Protein AF-A0A6C0F865-F1 (afdb_monomer)

Mean predicted aligned error: 4.24 Å

Solvent-accessible surface area (backbone atoms only — not comparable to full-atom values): 6349 Å² total; per-residue (Å²): 134,81,54,73,71,57,50,37,51,51,53,39,51,53,52,51,56,54,44,64,64,49,38,54,56,58,36,67,75,48,76,50,52,69,64,39,57,75,68,66,56,52,70,70,58,54,51,52,49,48,54,52,48,53,53,52,52,55,54,51,51,52,52,53,49,51,54,50,48,64,62,45,49,78,80,42,87,82,50,75,68,41,53,55,51,38,52,52,51,51,51,54,51,50,63,75,47,30,57,39,56,50,53,46,51,29,49,77,71,68,73,102

Secondary structure (DSSP, 8-state):
---HHHHHHHHHHHHHHHHHHHHHHHHTTS--HHHHHHTT--HHHHHHHHHHHHHHHHHHHHHHHHHHHHHHHTTS---HHHHHHHHHHHHHHHHHH-HHHHHHHHHHHT--

Foldseek 3Di:
DDDPVVLLVVLLVVLLVVCVVVLLVLLVVADAPVVCVVVVPDLVVLVVSLVVSVVVLVVVVVVSCVVSCVVCCVPGPDDPVSVVSSVVSSVVSNVVRNVRSVVSVCVSVVND

Organism: NCBI:txid1070528

Sequence (112 aa):
MLSPPFNIAIYCTVYFLALMYISPIIDNMFTDLDTDVEKEITTQRITIDIVCHLLVIMWFLYFVHLILKETMQKYIPFGPYTNNSINIVCGLTLVGLQRNLIDKLKYITGEY

Structure (mmCIF, N/CA/C/O backbone):
data_AF-A0A6C0F865-F1
#
_entry.id   AF-A0A6C0F865-F1
#
loop_
_atom_site.group_PDB
_atom_site.id
_atom_site.type_symbol
_atom_site.label_atom_id
_atom_site.label_alt_id
_atom_site.label_comp_id
_atom_site.label_asym_id
_atom_site.label_entity_id
_atom_site.label_seq_id
_atom_site.pdbx_PDB_ins_code
_atom_site.Cartn_x
_atom_site.Cartn_y
_atom_site.Cartn_z
_atom_site.occupancy
_atom_site.B_iso_or_equiv
_atom_site.auth_seq_id
_atom_site.auth_comp_id
_atom_site.auth_asym_id
_atom_site.auth_atom_id
_atom_site.pdbx_PDB_model_num
ATOM 1 N N . MET A 1 1 ? -16.988 -3.523 26.726 1.00 63.56 1 MET A N 1
ATOM 2 C CA . MET A 1 1 ? -16.168 -2.642 25.867 1.00 63.56 1 MET A CA 1
ATOM 3 C C . MET A 1 1 ? -14.770 -3.243 25.824 1.00 63.56 1 MET A C 1
ATOM 5 O O . MET A 1 1 ? -14.227 -3.506 26.889 1.00 63.56 1 MET A O 1
ATOM 9 N N . LEU A 1 2 ? -14.251 -3.581 24.643 1.00 75.75 2 LEU A N 1
ATOM 10 C CA . LEU A 1 2 ? -12.922 -4.192 24.497 1.00 75.75 2 LEU A CA 1
ATOM 11 C C . LEU A 1 2 ? -11.817 -3.166 24.791 1.00 75.75 2 LEU A C 1
ATOM 13 O O . LEU A 1 2 ? -12.032 -1.960 24.638 1.00 75.75 2 LEU A O 1
ATOM 17 N N . SER A 1 3 ? -10.646 -3.636 25.227 1.00 85.50 3 SER A N 1
ATOM 18 C CA . SER A 1 3 ? -9.523 -2.754 25.549 1.00 85.50 3 SER A CA 1
ATOM 19 C C . SER A 1 3 ? -8.988 -2.054 24.284 1.00 85.50 3 SER A C 1
ATOM 21 O O . SER A 1 3 ? -9.008 -2.643 23.200 1.00 85.50 3 SER A O 1
ATOM 23 N N . PRO A 1 4 ? -8.477 -0.810 24.385 1.00 84.25 4 PRO A N 1
ATOM 24 C CA . PRO A 1 4 ? -7.900 -0.087 23.248 1.00 84.25 4 PRO A CA 1
ATOM 25 C C . PRO A 1 4 ? -6.889 -0.883 22.399 1.00 84.25 4 PRO A C 1
ATOM 27 O O . PRO A 1 4 ? -7.024 -0.852 21.175 1.00 84.25 4 PRO A O 1
ATOM 30 N N . PRO A 1 5 ? -5.923 -1.637 22.973 1.00 88.88 5 PRO A N 1
ATOM 31 C CA . PRO A 1 5 ? -4.996 -2.429 22.162 1.00 88.88 5 PRO A CA 1
ATOM 32 C C . PRO A 1 5 ? -5.694 -3.561 21.399 1.00 88.88 5 PRO A C 1
ATOM 34 O O . PRO A 1 5 ? -5.330 -3.850 20.263 1.00 88.88 5 PRO A O 1
ATOM 37 N N . PHE A 1 6 ? -6.732 -4.165 21.981 1.00 91.38 6 PHE A N 1
ATOM 38 C CA . PHE A 1 6 ? -7.485 -5.224 21.316 1.0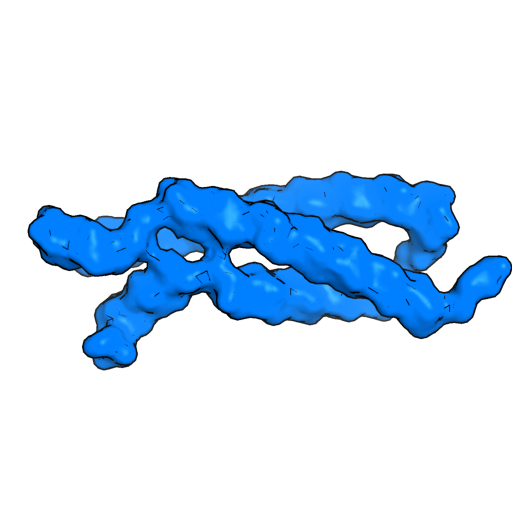0 91.38 6 PHE A CA 1
ATOM 39 C C . PHE A 1 6 ? -8.299 -4.683 20.133 1.00 91.38 6 PHE A C 1
ATOM 41 O O . PHE A 1 6 ? -8.340 -5.302 19.074 1.00 91.38 6 PHE A O 1
ATOM 48 N N . ASN A 1 7 ? -8.868 -3.482 20.268 1.00 90.31 7 ASN A N 1
ATOM 49 C CA . ASN A 1 7 ? -9.546 -2.803 19.161 1.00 90.31 7 ASN A CA 1
ATOM 50 C C . ASN A 1 7 ? -8.588 -2.564 17.987 1.00 90.31 7 ASN A C 1
ATOM 52 O O . ASN A 1 7 ? -8.925 -2.881 16.849 1.00 90.31 7 ASN A O 1
ATOM 56 N N . ILE A 1 8 ? -7.380 -2.058 18.264 1.00 93.56 8 ILE A N 1
ATOM 57 C CA . ILE A 1 8 ? -6.344 -1.840 17.242 1.00 93.56 8 ILE A CA 1
ATOM 58 C C . ILE A 1 8 ? -5.987 -3.157 16.545 1.00 93.56 8 ILE A C 1
ATOM 60 O O . ILE A 1 8 ? -5.937 -3.194 15.318 1.00 93.56 8 ILE A O 1
ATOM 64 N N . ALA A 1 9 ? -5.801 -4.241 17.304 1.00 94.44 9 ALA A N 1
ATOM 65 C CA . ALA A 1 9 ? -5.494 -5.554 16.741 1.00 94.44 9 ALA A CA 1
ATOM 66 C C . ALA A 1 9 ? -6.584 -6.045 15.773 1.00 94.44 9 ALA A C 1
ATOM 68 O O . ALA A 1 9 ? -6.260 -6.527 14.686 1.00 94.44 9 ALA A O 1
ATOM 69 N N . ILE A 1 10 ? -7.866 -5.870 16.119 1.00 94.50 10 ILE A N 1
ATOM 70 C CA . ILE A 1 10 ? -8.980 -6.224 15.226 1.00 94.50 10 ILE A CA 1
ATOM 71 C C . ILE A 1 10 ? -8.931 -5.388 13.943 1.00 94.50 10 ILE A C 1
ATOM 73 O O . ILE A 1 10 ? -9.003 -5.954 12.854 1.00 94.50 10 ILE A O 1
ATOM 77 N N . TYR A 1 11 ? -8.766 -4.066 14.054 1.00 94.69 11 TYR A N 1
ATOM 78 C CA . TYR A 1 11 ? -8.636 -3.179 12.893 1.00 94.69 11 TYR A CA 1
ATOM 79 C C . TYR A 1 11 ? -7.497 -3.617 11.970 1.00 94.69 11 TYR A C 1
ATOM 81 O O . TYR A 1 11 ? -7.729 -3.859 10.788 1.00 94.69 11 TYR A O 1
ATOM 89 N N . CYS A 1 12 ? -6.292 -3.797 12.506 1.00 95.25 12 CYS A N 1
ATOM 90 C CA . CYS A 1 12 ? -5.140 -4.242 11.726 1.00 95.25 12 CYS A CA 1
ATOM 91 C C . CYS A 1 12 ? -5.385 -5.593 11.044 1.00 95.25 12 CYS A C 1
ATOM 93 O O . CYS A 1 12 ? -5.059 -5.749 9.871 1.00 95.25 12 CYS A O 1
ATOM 95 N N . THR A 1 13 ? -5.997 -6.547 11.751 1.00 95.81 13 THR A N 1
ATOM 96 C CA . THR A 1 13 ? -6.283 -7.884 11.208 1.00 95.81 13 THR A CA 1
ATOM 97 C C . THR A 1 13 ? -7.269 -7.812 10.046 1.00 95.81 13 THR A C 1
ATOM 99 O O . THR A 1 13 ? -7.029 -8.407 8.999 1.00 95.81 13 THR A O 1
ATOM 102 N N . VAL A 1 14 ? -8.359 -7.055 10.193 1.00 95.94 14 VAL A N 1
ATOM 103 C CA . VAL A 1 14 ? -9.367 -6.908 9.132 1.00 95.94 14 VAL A CA 1
ATOM 104 C C . VAL A 1 14 ? -8.777 -6.214 7.903 1.00 95.94 14 VAL A C 1
ATOM 106 O O . VAL A 1 14 ? -8.992 -6.678 6.786 1.00 95.94 14 VAL A O 1
ATOM 109 N N . TYR A 1 15 ? -7.996 -5.148 8.099 1.00 95.44 15 TYR A N 1
ATOM 110 C CA . TYR A 1 15 ? -7.319 -4.449 7.002 1.00 95.44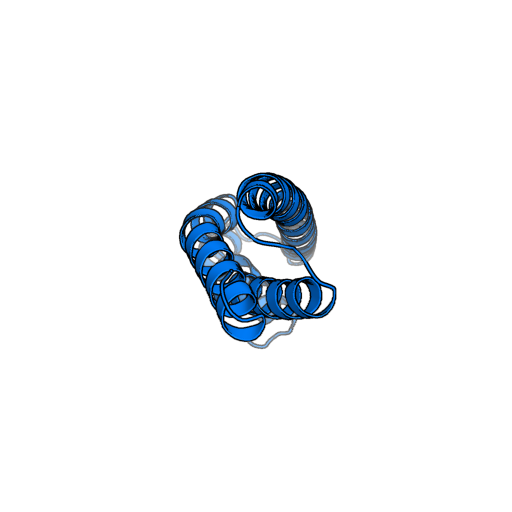 15 TYR A CA 1
ATOM 111 C C . TYR A 1 15 ? -6.324 -5.349 6.272 1.00 95.44 15 TYR A C 1
ATOM 113 O O . TYR A 1 15 ? -6.337 -5.401 5.044 1.00 95.44 15 TYR A O 1
ATOM 121 N N . PHE A 1 16 ? -5.499 -6.085 7.018 1.00 95.75 16 PHE A N 1
ATOM 122 C CA . PHE A 1 16 ? -4.549 -7.034 6.449 1.00 95.75 16 PHE A CA 1
ATOM 123 C C . 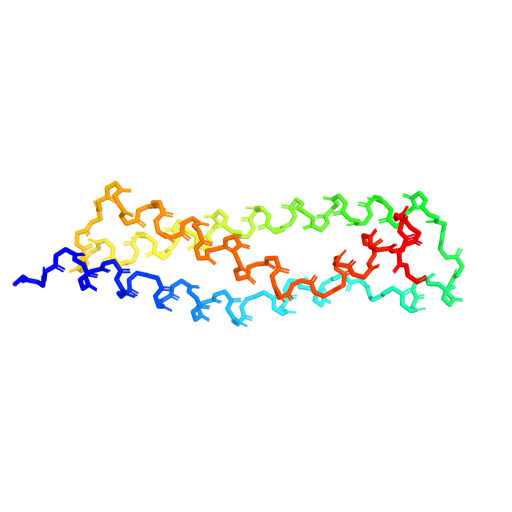PHE A 1 16 ? -5.252 -8.098 5.602 1.00 95.75 16 PHE A C 1
ATOM 125 O O . PHE A 1 16 ? -4.875 -8.315 4.454 1.00 95.75 16 PHE A O 1
ATOM 132 N N . LEU A 1 17 ? -6.315 -8.713 6.132 1.00 95.69 17 LEU A N 1
ATOM 133 C CA . LEU A 1 17 ? -7.084 -9.725 5.406 1.00 95.69 17 LEU A CA 1
ATOM 134 C C . LEU A 1 17 ? -7.731 -9.150 4.143 1.00 95.69 17 LEU A C 1
ATOM 136 O O . LEU A 1 17 ? -7.632 -9.760 3.085 1.00 95.69 17 LEU A O 1
ATOM 140 N N . ALA A 1 18 ? -8.353 -7.973 4.220 1.00 94.25 18 ALA A N 1
ATOM 141 C CA . ALA A 1 18 ? -8.959 -7.340 3.050 1.00 94.25 18 ALA A CA 1
ATOM 142 C C . ALA A 1 18 ? -7.921 -7.047 1.955 1.00 94.25 18 ALA A C 1
ATOM 144 O O . ALA A 1 18 ? -8.138 -7.372 0.787 1.00 94.25 18 ALA A O 1
ATOM 145 N N . LEU A 1 19 ? -6.769 -6.484 2.332 1.00 93.94 19 LEU A N 1
ATOM 146 C CA . LEU A 1 19 ? -5.689 -6.186 1.394 1.00 93.94 19 LEU A CA 1
ATOM 147 C C . LEU A 1 19 ? -5.046 -7.450 0.821 1.00 93.94 19 LEU A C 1
ATOM 149 O O . LEU A 1 19 ? -4.677 -7.443 -0.346 1.00 93.94 19 LEU A O 1
ATOM 153 N N . MET A 1 20 ? -4.974 -8.546 1.577 1.00 93.69 20 MET A N 1
ATOM 154 C CA . MET A 1 20 ? -4.466 -9.826 1.075 1.00 93.69 20 MET A CA 1
ATOM 155 C C . MET A 1 20 ? -5.268 -10.352 -0.122 1.00 93.69 20 MET A C 1
ATOM 157 O O . MET A 1 20 ? -4.685 -10.938 -1.028 1.00 93.69 20 MET A O 1
ATOM 161 N N . TYR A 1 21 ? -6.583 -10.120 -0.156 1.00 91.44 21 TYR A N 1
ATOM 162 C CA . TYR A 1 21 ? -7.424 -10.517 -1.291 1.00 91.44 21 TYR A CA 1
ATOM 163 C C . TYR A 1 21 ? -7.439 -9.481 -2.414 1.00 91.44 21 TYR A C 1
ATOM 165 O O . TYR A 1 21 ? -7.452 -9.845 -3.586 1.00 91.44 21 TYR A O 1
ATOM 173 N N . ILE A 1 22 ? -7.447 -8.191 -2.073 1.00 90.88 22 ILE A N 1
ATOM 174 C CA . ILE A 1 22 ? -7.569 -7.111 -3.061 1.00 90.88 22 ILE A CA 1
ATOM 175 C C . ILE A 1 22 ? -6.236 -6.850 -3.774 1.00 90.88 22 ILE A C 1
ATOM 177 O O . ILE A 1 22 ? -6.222 -6.584 -4.972 1.00 90.88 22 ILE A O 1
ATOM 181 N N . SER A 1 23 ? -5.110 -6.943 -3.067 1.00 91.75 23 SER A N 1
ATOM 182 C CA . SER A 1 23 ? -3.796 -6.592 -3.612 1.00 91.75 23 SER A CA 1
ATOM 183 C C . SER A 1 23 ? -3.392 -7.443 -4.821 1.00 91.75 23 SER A C 1
ATOM 185 O O . SER A 1 23 ? -2.990 -6.840 -5.812 1.00 91.75 23 SER A O 1
ATOM 187 N N . PRO A 1 24 ? -3.550 -8.786 -4.825 1.00 91.31 24 PRO A N 1
ATOM 188 C CA . PRO A 1 24 ? -3.258 -9.594 -6.011 1.00 91.31 24 PRO A CA 1
ATOM 189 C C . PRO A 1 24 ? -4.157 -9.259 -7.203 1.00 91.31 24 PRO A C 1
ATOM 191 O O . PRO A 1 24 ? -3.743 -9.412 -8.346 1.00 91.31 24 PRO A O 1
ATOM 194 N N . ILE A 1 25 ? -5.394 -8.811 -6.960 1.00 91.38 25 ILE A N 1
ATOM 195 C CA . ILE A 1 25 ? -6.296 -8.386 -8.037 1.00 91.38 25 ILE A CA 1
ATOM 196 C C . ILE A 1 25 ? -5.731 -7.132 -8.700 1.00 91.38 25 ILE A C 1
ATOM 198 O O . ILE A 1 25 ? -5.664 -7.087 -9.921 1.00 91.38 25 ILE A O 1
ATOM 202 N N . ILE A 1 26 ? -5.291 -6.152 -7.904 1.00 91.06 26 ILE A N 1
ATOM 203 C CA . ILE A 1 26 ? -4.670 -4.922 -8.413 1.00 91.06 26 ILE A CA 1
ATOM 204 C C . ILE A 1 26 ? -3.367 -5.242 -9.152 1.00 91.06 26 ILE A C 1
ATOM 206 O O . ILE A 1 26 ? -3.195 -4.779 -10.272 1.00 91.06 26 ILE A O 1
ATOM 210 N N . ASP A 1 27 ? -2.492 -6.065 -8.567 1.00 92.62 27 ASP A N 1
ATOM 211 C CA . ASP A 1 27 ? -1.178 -6.385 -9.146 1.00 92.62 27 ASP A CA 1
ATOM 212 C C . ASP A 1 27 ? -1.318 -7.046 -10.530 1.00 92.62 27 ASP A C 1
ATOM 214 O O . ASP A 1 27 ? -0.625 -6.674 -11.475 1.00 92.62 27 ASP A O 1
ATOM 218 N N . ASN A 1 28 ? -2.294 -7.950 -10.686 1.00 91.81 28 ASN A N 1
ATOM 219 C CA . ASN A 1 28 ? -2.595 -8.627 -11.954 1.00 91.81 28 ASN A CA 1
ATOM 220 C C . ASN A 1 28 ? -3.344 -7.755 -12.984 1.00 91.81 28 ASN A C 1
ATOM 222 O O . ASN A 1 28 ? -3.551 -8.200 -14.113 1.00 91.81 28 ASN A O 1
ATOM 226 N N . MET A 1 29 ? -3.783 -6.538 -12.634 1.00 91.62 29 MET A N 1
ATOM 227 C CA . MET A 1 29 ? -4.290 -5.581 -13.633 1.00 91.62 29 MET A CA 1
ATOM 228 C C . MET A 1 29 ? -3.159 -4.988 -14.481 1.00 91.62 29 MET A C 1
ATOM 230 O O . MET A 1 29 ? -3.426 -4.442 -15.553 1.00 91.62 29 MET A O 1
ATOM 234 N N . PHE A 1 30 ? -1.920 -5.090 -14.002 1.00 92.50 30 PHE A N 1
ATOM 235 C CA . PHE A 1 30 ? -0.718 -4.639 -14.686 1.00 92.50 30 PHE A CA 1
ATOM 236 C C . PHE A 1 30 ? 0.034 -5.839 -15.255 1.00 92.50 30 PHE A C 1
ATOM 238 O O . PHE A 1 30 ? -0.042 -6.947 -14.725 1.00 92.50 30 PHE A O 1
ATOM 245 N N . THR A 1 31 ? 0.742 -5.627 -16.362 1.00 90.25 31 THR A N 1
ATOM 246 C CA . THR A 1 31 ? 1.559 -6.678 -16.976 1.00 90.25 31 THR A CA 1
ATOM 247 C C . THR A 1 31 ? 2.741 -7.030 -16.081 1.00 90.25 31 THR A C 1
ATOM 249 O O . THR A 1 31 ? 3.258 -6.174 -15.362 1.00 90.25 31 THR A O 1
ATOM 252 N N . ASP A 1 32 ? 3.190 -8.278 -16.128 1.00 92.81 32 ASP A N 1
ATOM 253 C CA . ASP A 1 32 ? 4.473 -8.675 -15.560 1.00 92.81 32 ASP A CA 1
ATOM 254 C C . ASP A 1 32 ? 5.638 -8.133 -16.405 1.00 92.81 32 ASP A C 1
ATOM 256 O O . ASP A 1 32 ? 5.496 -7.813 -17.589 1.00 92.81 32 ASP A O 1
ATOM 260 N N . LEU A 1 33 ? 6.803 -8.004 -15.772 1.00 91.50 33 LEU A N 1
ATOM 261 C CA . LEU A 1 33 ? 7.995 -7.467 -16.422 1.00 91.50 33 LEU A CA 1
ATOM 262 C C . LEU A 1 33 ? 8.507 -8.378 -17.546 1.00 91.50 33 LEU A C 1
ATOM 264 O O . LEU A 1 33 ? 8.938 -7.865 -18.575 1.00 91.50 33 LEU A O 1
ATOM 268 N N . ASP A 1 34 ? 8.449 -9.700 -17.373 1.00 89.75 34 ASP A N 1
ATOM 269 C CA . ASP A 1 34 ? 8.962 -10.651 -18.365 1.00 89.75 34 ASP A CA 1
ATOM 270 C C . ASP A 1 34 ? 8.219 -10.495 -19.703 1.00 89.75 34 ASP A C 1
ATOM 272 O O . ASP A 1 34 ? 8.846 -10.398 -20.761 1.00 89.75 34 ASP A O 1
ATOM 276 N N . THR A 1 35 ? 6.893 -10.339 -19.652 1.00 89.31 35 THR A N 1
ATOM 277 C CA . THR A 1 35 ? 6.051 -10.037 -20.820 1.00 89.31 35 THR A CA 1
ATOM 278 C C . THR A 1 35 ? 6.394 -8.691 -21.467 1.00 89.31 35 THR A C 1
ATOM 280 O O . THR A 1 35 ? 6.346 -8.561 -22.694 1.00 89.31 35 THR A O 1
ATOM 283 N N . ASP A 1 36 ? 6.707 -7.666 -20.671 1.00 90.00 36 ASP A N 1
ATOM 284 C CA . ASP A 1 36 ? 7.073 -6.342 -21.188 1.00 90.00 36 ASP A CA 1
ATOM 285 C C . ASP A 1 36 ? 8.444 -6.375 -21.887 1.00 90.00 36 ASP A C 1
ATOM 287 O O . ASP A 1 36 ? 8.617 -5.753 -22.939 1.00 90.00 36 ASP A O 1
ATOM 291 N N . VAL A 1 37 ? 9.399 -7.136 -21.342 1.00 89.19 37 VAL A N 1
ATOM 292 C CA . VAL A 1 37 ? 10.733 -7.338 -21.928 1.00 89.19 37 VAL A CA 1
ATOM 293 C C . VAL A 1 37 ? 10.650 -8.159 -23.216 1.00 89.19 37 VAL A C 1
ATOM 295 O O . VAL A 1 37 ? 11.261 -7.774 -24.211 1.00 89.19 37 VAL A O 1
ATOM 298 N N . GLU A 1 38 ? 9.856 -9.235 -23.243 1.00 91.31 38 GLU A N 1
ATOM 299 C CA . GLU A 1 38 ? 9.637 -10.054 -24.449 1.00 91.31 38 GLU A CA 1
ATOM 300 C C . GLU A 1 38 ? 9.052 -9.230 -25.608 1.00 91.31 38 GLU A C 1
ATOM 302 O O . GLU A 1 38 ? 9.392 -9.437 -26.771 1.00 91.31 38 GLU A O 1
ATOM 307 N N . LYS A 1 39 ? 8.198 -8.253 -25.292 1.00 89.88 39 LYS A N 1
ATOM 308 C CA . LYS A 1 39 ? 7.577 -7.344 -26.268 1.00 89.88 39 LYS A CA 1
ATOM 309 C C . LYS A 1 39 ? 8.440 -6.131 -26.623 1.00 89.88 39 LYS A C 1
ATOM 311 O O . LYS A 1 39 ? 7.942 -5.229 -27.299 1.00 89.88 39 LYS A O 1
ATOM 316 N N . GLU A 1 40 ? 9.686 -6.085 -26.154 1.00 88.00 40 GLU A N 1
ATOM 317 C CA . GLU A 1 40 ? 10.620 -4.972 -26.353 1.00 88.00 40 GLU A CA 1
ATOM 318 C C . GLU A 1 40 ? 10.022 -3.611 -25.940 1.00 88.00 40 GLU A C 1
ATOM 320 O O . GLU A 1 40 ? 10.244 -2.575 -26.578 1.00 88.00 40 GLU A O 1
ATOM 325 N N . ILE A 1 41 ? 9.227 -3.594 -24.863 1.00 88.56 41 ILE A N 1
ATOM 326 C CA . ILE A 1 41 ? 8.643 -2.354 -24.355 1.00 88.56 41 ILE A CA 1
ATOM 327 C C . ILE A 1 41 ? 9.757 -1.443 -23.837 1.00 88.56 41 ILE A C 1
ATOM 329 O O . ILE A 1 41 ? 10.635 -1.837 -23.073 1.00 88.56 41 ILE A O 1
ATOM 333 N N . THR A 1 42 ? 9.708 -0.175 -24.243 1.00 91.06 42 THR A N 1
ATOM 334 C CA . THR A 1 42 ? 10.723 0.806 -23.863 1.00 91.06 42 THR A CA 1
ATOM 335 C C . THR A 1 42 ? 10.694 1.111 -22.365 1.00 91.06 42 THR A C 1
ATOM 337 O O . THR A 1 42 ? 9.633 1.189 -21.741 1.00 91.06 42 THR A O 1
ATOM 340 N N . THR A 1 43 ? 11.861 1.410 -21.788 1.00 90.06 43 THR A N 1
ATOM 341 C CA . THR A 1 43 ? 12.002 1.777 -20.367 1.00 90.06 43 THR A CA 1
ATOM 342 C C . THR A 1 43 ? 11.083 2.934 -19.963 1.00 90.06 43 THR A C 1
ATOM 344 O O . THR A 1 43 ? 10.488 2.904 -18.891 1.00 90.06 43 THR A O 1
ATOM 347 N N . GLN A 1 44 ? 10.888 3.925 -20.843 1.00 91.56 44 GLN A N 1
ATOM 348 C CA . GLN A 1 44 ? 9.968 5.044 -20.601 1.00 91.56 44 GLN A CA 1
ATOM 349 C C . GLN A 1 44 ? 8.520 4.581 -20.413 1.00 91.56 44 GLN A C 1
ATOM 351 O O . GLN A 1 44 ? 7.803 5.106 -19.561 1.00 91.56 44 GLN A O 1
ATOM 356 N N . ARG A 1 45 ? 8.077 3.588 -21.193 1.00 91.75 45 ARG A N 1
ATOM 357 C CA . ARG A 1 45 ? 6.727 3.036 -21.077 1.00 91.75 45 ARG A CA 1
ATOM 358 C C . ARG A 1 45 ? 6.566 2.238 -19.783 1.00 91.75 45 ARG A C 1
ATOM 360 O O . ARG A 1 45 ? 5.535 2.394 -19.139 1.00 91.75 45 ARG A O 1
ATOM 367 N N . ILE A 1 46 ? 7.590 1.486 -19.369 1.00 92.38 46 ILE A N 1
ATOM 368 C CA . ILE A 1 46 ? 7.627 0.801 -18.064 1.00 92.38 46 ILE A CA 1
ATOM 369 C C . ILE A 1 46 ? 7.533 1.821 -16.920 1.00 92.38 46 ILE A C 1
ATOM 371 O O . ILE A 1 46 ? 6.765 1.629 -15.983 1.00 92.38 46 ILE A O 1
ATOM 375 N N 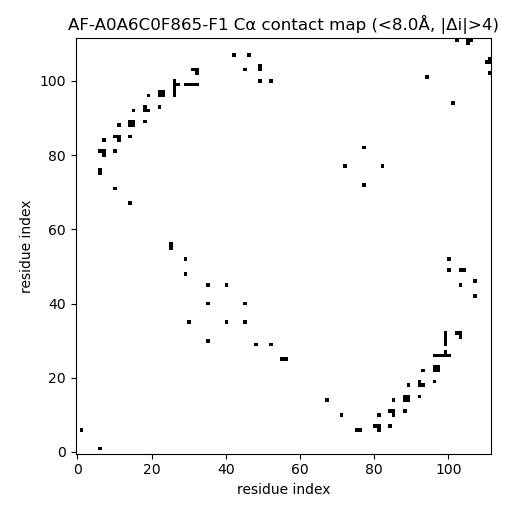. THR A 1 47 ? 8.240 2.953 -17.007 1.00 93.56 47 THR A N 1
ATOM 376 C CA . THR A 1 47 ? 8.135 4.027 -16.003 1.00 93.56 47 THR A CA 1
ATOM 377 C C . THR A 1 47 ? 6.723 4.608 -15.916 1.00 93.56 47 THR A C 1
ATOM 379 O O . THR A 1 47 ? 6.218 4.825 -14.816 1.00 93.56 47 THR A O 1
ATOM 382 N N . ILE A 1 48 ? 6.066 4.846 -17.056 1.00 94.19 48 ILE A N 1
ATOM 383 C CA . ILE A 1 48 ? 4.667 5.304 -17.076 1.00 94.19 48 ILE A CA 1
ATOM 384 C C . ILE A 1 48 ? 3.762 4.267 -16.410 1.00 94.19 48 ILE A C 1
ATOM 386 O O . ILE A 1 48 ? 2.904 4.640 -15.613 1.00 94.19 48 ILE A O 1
ATOM 390 N N . ASP A 1 49 ? 3.978 2.985 -16.694 1.00 93.50 49 ASP A N 1
ATOM 391 C CA . ASP A 1 49 ? 3.192 1.906 -16.106 1.00 93.50 49 ASP A CA 1
ATOM 392 C C . ASP A 1 49 ? 3.355 1.835 -14.579 1.00 93.50 49 ASP A C 1
ATOM 394 O O . ASP A 1 49 ? 2.358 1.777 -13.865 1.00 93.50 49 ASP A O 1
ATOM 398 N N . ILE A 1 50 ? 4.580 1.991 -14.059 1.00 94.31 50 ILE A N 1
ATOM 399 C CA . ILE A 1 50 ? 4.860 2.117 -12.614 1.00 94.31 50 ILE A CA 1
ATOM 400 C C . ILE A 1 50 ? 4.065 3.275 -11.994 1.00 94.31 50 ILE A C 1
ATOM 402 O O . ILE A 1 50 ? 3.436 3.111 -10.947 1.00 94.31 50 ILE A O 1
ATOM 406 N N . VAL A 1 51 ? 4.069 4.454 -12.626 1.00 95.19 51 VAL A N 1
ATOM 407 C CA . VAL A 1 51 ? 3.332 5.626 -12.121 1.00 95.19 51 VAL A CA 1
ATOM 408 C C . VAL A 1 51 ? 1.823 5.370 -12.140 1.00 95.19 51 VAL A C 1
ATOM 410 O O . VAL A 1 51 ? 1.142 5.652 -11.153 1.00 95.19 51 VAL A O 1
ATOM 413 N N . CYS A 1 52 ? 1.293 4.804 -13.226 1.00 94.62 52 CYS A N 1
ATOM 414 C CA . CYS A 1 52 ? -0.114 4.416 -13.318 1.00 94.62 52 CYS A CA 1
ATOM 415 C C . CYS A 1 52 ? -0.490 3.389 -12.243 1.00 94.62 52 CYS A C 1
ATOM 417 O O . CYS A 1 52 ? -1.527 3.540 -11.595 1.00 94.62 52 CYS A O 1
ATOM 419 N N . HIS A 1 53 ? 0.367 2.400 -11.999 1.00 94.44 53 HIS A N 1
ATOM 420 C CA . HIS A 1 53 ? 0.170 1.386 -10.971 1.00 94.44 53 HIS A CA 1
ATOM 421 C C . HIS A 1 53 ? 0.106 2.004 -9.570 1.00 94.44 53 HIS A C 1
ATOM 423 O O . HIS A 1 53 ? -0.852 1.766 -8.831 1.00 94.44 53 HIS A O 1
ATOM 429 N N . LEU A 1 54 ? 1.036 2.901 -9.231 1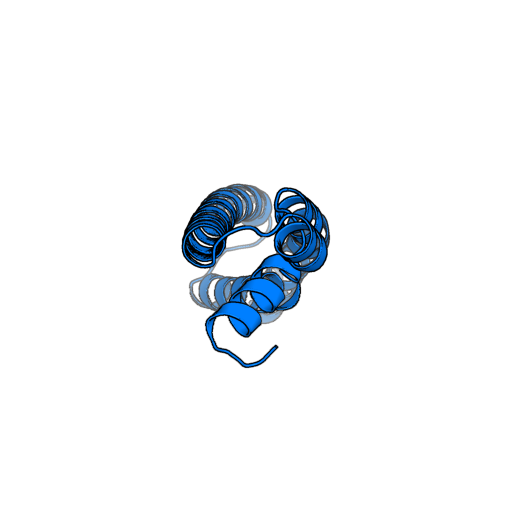.00 93.31 54 LEU A N 1
ATOM 430 C CA . LEU A 1 54 ? 1.005 3.633 -7.961 1.00 93.31 54 LEU A CA 1
ATOM 431 C C . LEU A 1 54 ? -0.286 4.446 -7.779 1.00 93.31 54 LEU A C 1
ATOM 433 O O . LEU A 1 54 ? -0.875 4.425 -6.696 1.00 93.31 54 LEU A O 1
ATOM 437 N N . LEU A 1 55 ? -0.764 5.124 -8.828 1.00 94.50 55 LEU A N 1
ATOM 438 C CA . LEU A 1 55 ? -2.018 5.885 -8.774 1.00 94.50 55 LEU A CA 1
ATOM 439 C C . LEU A 1 55 ? -3.230 4.981 -8.520 1.00 94.50 55 LEU A C 1
ATOM 441 O O . LEU A 1 55 ? -4.087 5.319 -7.700 1.00 94.50 55 LEU A O 1
ATOM 445 N N . VAL A 1 56 ? -3.289 3.821 -9.180 1.00 93.56 56 VAL A N 1
ATOM 446 C CA . VAL A 1 56 ? -4.358 2.836 -8.971 1.00 93.56 56 VAL A CA 1
ATOM 447 C C . VAL A 1 56 ? -4.321 2.299 -7.540 1.00 93.56 56 VAL A C 1
ATOM 449 O O . VAL A 1 56 ? -5.360 2.294 -6.879 1.00 93.56 56 VAL A O 1
ATOM 452 N N . ILE A 1 57 ? -3.143 1.943 -7.015 1.00 92.62 57 ILE A N 1
ATOM 453 C CA . ILE A 1 57 ? -2.985 1.500 -5.619 1.00 92.62 57 ILE A CA 1
ATOM 454 C C . ILE A 1 57 ? -3.485 2.573 -4.646 1.00 92.62 57 ILE A C 1
ATOM 456 O O . ILE A 1 57 ? -4.249 2.260 -3.731 1.00 92.62 57 ILE A O 1
ATOM 460 N N . MET A 1 58 ? -3.098 3.838 -4.841 1.00 92.38 58 MET A N 1
ATOM 461 C CA . MET A 1 58 ? -3.548 4.942 -3.986 1.00 92.38 58 MET A CA 1
ATOM 462 C C . MET A 1 58 ? -5.072 5.091 -4.000 1.00 92.38 58 MET A C 1
ATOM 464 O O . MET A 1 58 ? -5.689 5.259 -2.945 1.00 92.38 58 MET A O 1
ATOM 468 N N . TRP A 1 59 ? -5.683 5.007 -5.182 1.00 93.44 59 TRP A N 1
ATOM 469 C CA . TRP A 1 59 ? -7.127 5.145 -5.341 1.00 93.44 59 TRP A CA 1
ATOM 470 C C . TRP A 1 59 ? -7.885 3.981 -4.690 1.00 93.44 59 TRP A C 1
ATOM 472 O O . TRP A 1 59 ? -8.827 4.201 -3.928 1.00 93.44 59 TRP A O 1
ATOM 482 N N . PHE A 1 60 ? -7.424 2.745 -4.897 1.00 91.69 60 PHE A N 1
ATOM 483 C CA . PHE A 1 60 ? -7.995 1.568 -4.241 1.00 91.69 60 PHE A CA 1
ATOM 484 C C . PHE A 1 60 ? -7.851 1.622 -2.723 1.00 91.69 60 PHE A C 1
ATOM 486 O O . PHE A 1 60 ? -8.821 1.365 -2.008 1.00 91.69 60 PHE A O 1
ATOM 493 N N . LEU A 1 61 ? -6.671 1.988 -2.216 1.00 92.00 61 LEU A N 1
ATOM 494 C CA . LEU A 1 61 ? -6.438 2.081 -0.778 1.00 92.00 61 LEU A CA 1
ATOM 495 C C . LEU A 1 61 ? -7.368 3.109 -0.127 1.00 92.00 61 LEU A C 1
ATOM 497 O O . LEU A 1 61 ? -7.892 2.848 0.956 1.00 92.00 61 LEU A O 1
ATOM 501 N N . TYR A 1 62 ? -7.616 4.242 -0.792 1.00 92.94 62 TYR A N 1
ATOM 502 C CA . TYR A 1 62 ? -8.576 5.240 -0.322 1.00 92.94 62 TYR A CA 1
ATOM 503 C C . TYR A 1 62 ? -9.976 4.637 -0.131 1.00 92.94 62 TYR A C 1
ATOM 505 O O . TYR A 1 62 ? -10.562 4.784 0.944 1.00 92.94 62 TYR A O 1
ATOM 513 N N . PHE A 1 63 ? -10.491 3.901 -1.122 1.00 93.12 63 PHE A N 1
ATOM 514 C CA . PHE A 1 63 ? -11.807 3.263 -1.009 1.00 93.12 63 PHE A CA 1
ATOM 515 C C . PHE A 1 63 ? -11.846 2.155 0.037 1.00 93.12 63 PHE A C 1
ATOM 517 O O . PHE A 1 63 ? -12.788 2.102 0.827 1.00 93.12 63 PHE A O 1
ATOM 524 N N . VAL A 1 64 ? -10.829 1.290 0.079 1.00 92.62 64 VAL A N 1
ATOM 525 C CA . VAL A 1 64 ? -10.734 0.221 1.084 1.00 92.62 64 VAL A CA 1
ATOM 526 C C . VAL A 1 64 ? -10.737 0.820 2.486 1.00 92.62 64 VAL A C 1
ATOM 528 O O . VAL A 1 64 ? -11.499 0.373 3.342 1.00 92.62 64 VAL A O 1
ATOM 531 N N . HIS A 1 65 ? -9.939 1.867 2.710 1.00 93.75 65 HIS A N 1
ATOM 532 C CA . HIS A 1 65 ? -9.896 2.558 3.991 1.00 93.75 65 HIS A CA 1
ATOM 533 C C . HIS A 1 65 ? -11.251 3.172 4.350 1.00 93.75 65 HIS A C 1
ATOM 535 O O . HIS A 1 65 ? -11.731 2.966 5.464 1.00 93.75 65 HIS A O 1
ATOM 541 N N . LEU A 1 66 ? -11.895 3.875 3.413 1.00 93.69 66 LEU A N 1
ATOM 542 C CA . LEU A 1 66 ? -13.209 4.481 3.631 1.00 93.69 66 LEU A CA 1
ATOM 543 C C . LEU A 1 66 ? -14.254 3.426 4.027 1.00 93.69 66 LEU A C 1
ATOM 545 O O . LEU A 1 66 ? -14.871 3.536 5.087 1.00 93.69 66 LEU A O 1
ATOM 5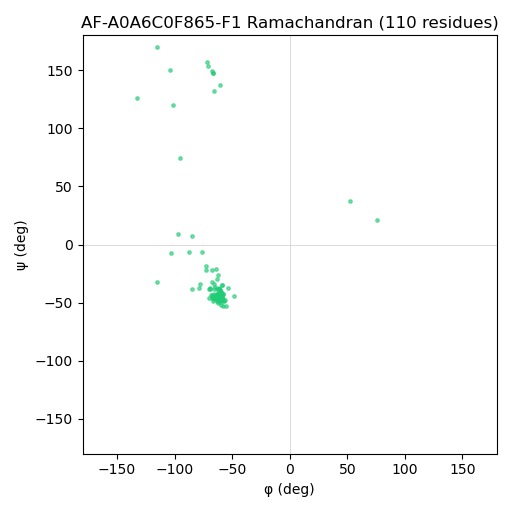49 N N . ILE A 1 67 ? -14.386 2.363 3.230 1.00 94.69 67 ILE A N 1
ATOM 550 C CA . ILE A 1 67 ? -15.382 1.301 3.432 1.00 94.69 67 ILE A CA 1
ATOM 551 C C . ILE A 1 67 ? -15.140 0.562 4.752 1.00 94.69 67 ILE A C 1
ATOM 553 O O . ILE A 1 67 ? -16.071 0.3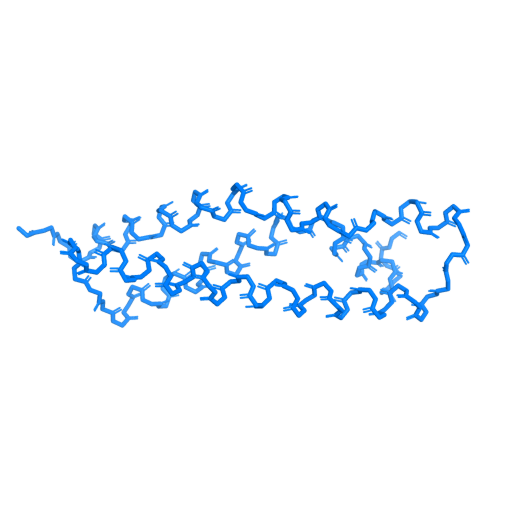74 5.543 1.00 94.69 67 ILE A O 1
ATOM 557 N N . LEU A 1 68 ? -13.899 0.139 5.014 1.00 94.56 68 LEU A N 1
ATOM 558 C CA . LEU A 1 68 ? -13.579 -0.614 6.226 1.00 94.56 68 LEU A CA 1
ATOM 559 C C . LEU A 1 68 ? -13.730 0.241 7.475 1.00 94.56 68 LEU A C 1
ATOM 561 O O . LEU A 1 68 ? -14.307 -0.220 8.459 1.00 94.56 68 LEU A O 1
ATOM 565 N N . LYS A 1 69 ? -13.259 1.491 7.443 1.00 93.56 69 LYS A N 1
ATOM 566 C CA . LYS A 1 69 ? -13.408 2.407 8.575 1.00 93.56 69 LYS A CA 1
ATOM 567 C C . LYS A 1 69 ? -14.880 2.637 8.901 1.00 93.56 69 LYS A C 1
ATOM 569 O O . LYS A 1 69 ? -15.268 2.427 10.046 1.00 93.56 69 LYS A O 1
ATOM 574 N N . GLU A 1 70 ? -15.704 3.005 7.921 1.00 92.75 70 GLU A N 1
ATOM 575 C CA . GLU A 1 70 ? -17.136 3.249 8.144 1.00 92.75 70 GLU A CA 1
ATOM 576 C C . GLU A 1 70 ? -17.876 2.003 8.639 1.00 92.75 70 GLU A C 1
ATOM 578 O O . GLU A 1 70 ? -18.755 2.094 9.500 1.00 92.75 70 GLU A O 1
ATOM 583 N N . THR A 1 71 ? -17.512 0.826 8.129 1.00 94.06 71 THR A N 1
ATOM 584 C CA . THR A 1 71 ? -18.137 -0.438 8.532 1.00 94.06 71 THR A CA 1
ATOM 585 C C . THR A 1 71 ? -17.751 -0.821 9.956 1.00 94.06 71 THR A C 1
ATOM 587 O O . THR A 1 71 ? -18.614 -1.179 10.756 1.00 94.06 71 THR A O 1
ATOM 590 N N . MET A 1 72 ? -16.467 -0.724 10.301 1.00 93.69 72 MET A N 1
ATOM 591 C CA . MET A 1 72 ? -15.957 -1.146 11.606 1.00 93.69 72 MET A CA 1
ATOM 592 C C . MET A 1 72 ? -16.254 -0.140 12.716 1.00 93.69 72 MET A C 1
ATOM 594 O O . MET A 1 72 ? -16.526 -0.552 13.844 1.00 93.69 72 MET A O 1
ATOM 598 N N . GLN A 1 73 ? -16.267 1.161 12.412 1.00 93.06 73 GLN A N 1
ATOM 599 C CA . GLN A 1 73 ? -16.511 2.211 13.403 1.00 93.06 73 GLN A CA 1
ATOM 600 C C . GLN A 1 73 ? -17.920 2.133 14.013 1.00 93.06 73 GLN A C 1
ATOM 602 O O . GLN A 1 73 ? -18.124 2.589 15.137 1.00 93.06 73 GLN A O 1
ATOM 607 N N . LYS A 1 74 ? -18.873 1.482 13.327 1.00 91.44 74 LYS A N 1
ATOM 608 C CA . LYS A 1 74 ? -20.202 1.146 13.873 1.00 91.44 74 LYS A CA 1
ATOM 609 C C . LYS A 1 74 ? -20.138 0.197 15.075 1.00 91.44 74 LYS A C 1
ATOM 611 O O . LYS A 1 74 ? -21.044 0.211 15.900 1.00 91.44 74 LYS A O 1
ATOM 616 N N . TYR A 1 75 ? -19.085 -0.615 15.173 1.00 91.19 75 TYR A N 1
ATOM 617 C CA . TYR A 1 75 ? -18.946 -1.668 16.182 1.00 91.19 75 TYR A CA 1
ATOM 618 C C . TYR A 1 75 ? -17.791 -1.420 17.159 1.00 91.19 75 TYR A C 1
ATOM 620 O O . TYR A 1 75 ? -17.869 -1.822 18.319 1.00 91.19 75 TYR A O 1
ATOM 628 N N . ILE A 1 76 ? -16.711 -0.779 16.703 1.00 92.12 76 ILE A N 1
ATOM 629 C CA . ILE A 1 76 ? -15.468 -0.619 17.462 1.00 92.12 76 ILE A CA 1
ATOM 630 C C . ILE A 1 76 ? -15.014 0.845 17.391 1.00 92.12 76 ILE A C 1
ATOM 632 O O . ILE A 1 76 ? -14.828 1.362 16.287 1.00 92.12 76 ILE A O 1
ATOM 636 N N . PRO A 1 77 ? -14.773 1.524 18.529 1.00 88.62 77 PRO A N 1
ATOM 637 C CA . PRO A 1 77 ? -14.368 2.926 18.529 1.00 88.62 77 PRO A CA 1
ATOM 638 C C . PRO A 1 77 ? -13.041 3.131 17.788 1.00 88.62 77 PRO A C 1
ATOM 640 O O . PRO A 1 77 ? -12.091 2.363 17.958 1.00 88.62 77 PRO A O 1
ATOM 643 N N . PHE A 1 78 ? -12.982 4.191 16.983 1.00 87.25 78 PHE A N 1
ATOM 644 C CA . PHE A 1 78 ? -11.821 4.540 16.169 1.00 87.25 78 PHE A CA 1
ATOM 645 C C . PHE A 1 78 ? -11.024 5.666 16.835 1.00 87.25 78 PHE A C 1
ATOM 647 O O . PHE A 1 78 ? -11.555 6.752 17.064 1.00 87.25 78 PHE A O 1
ATOM 654 N N . GLY A 1 79 ? -9.755 5.406 17.158 1.00 87.12 79 GLY A N 1
ATOM 655 C CA . GLY A 1 79 ? -8.864 6.371 17.804 1.00 87.12 79 GLY A CA 1
ATOM 656 C C . GLY A 1 79 ? -7.673 6.783 16.928 1.00 87.12 79 GLY A C 1
ATOM 657 O O . GLY A 1 79 ? -7.393 6.142 15.913 1.00 87.12 79 GLY A O 1
ATOM 658 N N . PRO A 1 80 ? -6.913 7.815 17.335 1.00 84.81 80 PRO A N 1
ATOM 659 C CA . PRO A 1 80 ? -5.739 8.285 16.591 1.00 84.81 80 PRO A CA 1
ATOM 660 C C . PRO A 1 80 ? -4.646 7.210 16.470 1.00 84.81 80 PRO A C 1
ATOM 662 O O . PRO A 1 80 ? -4.060 7.041 15.404 1.00 84.81 80 PRO A O 1
ATOM 665 N N . TYR A 1 81 ? -4.425 6.420 17.526 1.00 89.19 81 TYR A N 1
ATOM 666 C CA . TYR A 1 81 ? -3.472 5.306 17.497 1.00 89.19 81 TYR A CA 1
ATOM 667 C C . TYR A 1 81 ? -3.889 4.205 16.513 1.00 89.19 81 TYR A C 1
ATOM 669 O O . TYR A 1 81 ? -3.040 3.656 15.819 1.00 89.19 81 TYR A O 1
ATOM 677 N N . THR A 1 82 ? -5.194 3.938 16.386 1.00 92.38 82 THR A N 1
ATOM 678 C CA . THR A 1 82 ? -5.741 2.984 15.412 1.00 92.38 82 THR A CA 1
ATOM 679 C C . THR A 1 82 ? -5.417 3.404 13.981 1.00 92.38 82 THR A C 1
ATOM 681 O O . THR A 1 82 ? -4.986 2.573 13.189 1.00 92.38 82 THR A O 1
ATOM 684 N N . ASN A 1 83 ? -5.564 4.694 13.660 1.00 91.75 83 ASN A N 1
ATOM 685 C CA . ASN A 1 83 ? -5.265 5.219 12.328 1.00 91.75 83 ASN A CA 1
ATOM 686 C C . ASN A 1 83 ? -3.795 5.012 11.941 1.00 91.75 83 ASN A C 1
ATOM 688 O O . ASN A 1 83 ? -3.500 4.532 10.850 1.00 91.75 83 ASN A O 1
ATOM 692 N N . ASN A 1 84 ? -2.873 5.318 12.857 1.00 92.62 84 ASN A N 1
ATOM 693 C CA . ASN A 1 84 ? -1.444 5.132 12.608 1.00 92.62 84 ASN A CA 1
ATOM 694 C C . ASN A 1 84 ? -1.088 3.654 12.420 1.00 92.62 84 ASN A C 1
ATOM 696 O O . ASN A 1 84 ? -0.359 3.319 11.489 1.00 92.62 84 ASN A O 1
ATOM 700 N N . SER A 1 85 ? -1.625 2.764 13.259 1.00 93.94 85 SER A N 1
ATOM 701 C CA . SER A 1 85 ? -1.392 1.322 13.123 1.00 93.94 85 SER A CA 1
ATOM 702 C C . SER A 1 85 ? -1.928 0.772 11.801 1.00 93.94 85 SER A C 1
ATOM 704 O O . SER A 1 85 ? -1.224 0.017 11.135 1.00 93.94 85 SER A O 1
ATOM 706 N N . ILE A 1 86 ? -3.128 1.194 11.385 1.00 94.56 86 ILE A N 1
ATOM 707 C CA . ILE A 1 86 ? -3.698 0.830 10.081 1.00 94.56 86 ILE A CA 1
ATOM 708 C C . ILE A 1 86 ? -2.787 1.304 8.949 1.00 94.56 86 ILE A C 1
ATOM 710 O O . ILE A 1 86 ? -2.471 0.511 8.073 1.00 94.56 86 ILE A O 1
ATOM 714 N N . ASN A 1 87 ? -2.318 2.555 8.973 1.00 91.88 87 ASN A N 1
ATOM 715 C CA . ASN A 1 87 ? -1.455 3.088 7.913 1.00 91.88 87 ASN A CA 1
ATOM 716 C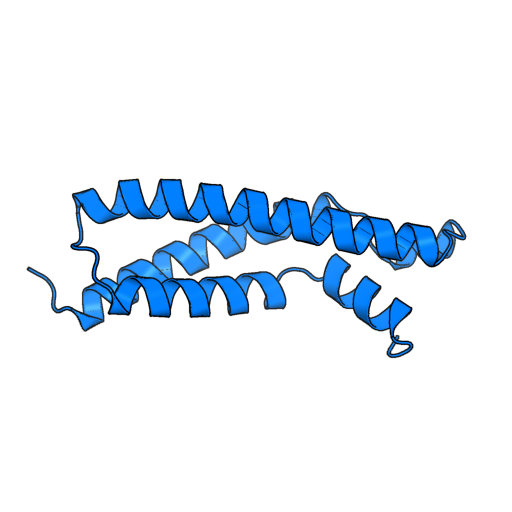 C . ASN A 1 87 ? -0.157 2.285 7.760 1.00 91.88 87 ASN A C 1
ATOM 718 O O . ASN A 1 87 ? 0.258 2.004 6.637 1.00 91.88 87 ASN A O 1
ATOM 722 N N . ILE A 1 88 ? 0.452 1.877 8.878 1.00 93.44 88 ILE A N 1
ATOM 723 C CA . ILE A 1 88 ? 1.647 1.024 8.869 1.00 93.44 88 ILE A CA 1
ATOM 724 C C . ILE A 1 88 ? 1.328 -0.332 8.231 1.00 93.44 88 ILE A C 1
ATOM 726 O O . ILE A 1 88 ? 2.033 -0.762 7.320 1.00 93.44 88 ILE A O 1
ATOM 730 N N . VAL A 1 89 ? 0.252 -0.991 8.674 1.00 94.75 89 VAL A N 1
ATOM 731 C CA . VAL A 1 89 ? -0.154 -2.300 8.140 1.00 94.75 89 VAL A CA 1
ATOM 732 C C . VAL A 1 89 ? -0.487 -2.208 6.654 1.00 94.75 89 VAL A C 1
ATOM 734 O O . VAL A 1 89 ? -0.013 -3.038 5.884 1.00 94.75 89 VAL A O 1
ATOM 737 N N . CYS A 1 90 ? -1.236 -1.191 6.229 1.00 92.69 90 CYS A N 1
ATOM 738 C CA . CYS A 1 90 ? -1.568 -0.964 4.825 1.00 92.69 90 CYS A CA 1
ATOM 739 C C . CYS A 1 90 ? -0.317 -0.773 3.970 1.00 92.69 90 CYS A C 1
ATOM 741 O O . CYS A 1 90 ? -0.199 -1.418 2.933 1.00 92.69 90 CYS A O 1
ATOM 743 N N . GLY A 1 91 ? 0.619 0.072 4.414 1.00 90.44 91 GLY A N 1
ATOM 744 C CA . GLY A 1 91 ? 1.868 0.319 3.696 1.00 90.44 91 GLY A CA 1
ATOM 745 C C . GLY A 1 91 ? 2.701 -0.951 3.539 1.00 90.44 91 GLY A C 1
ATOM 746 O O . GLY A 1 91 ? 3.087 -1.292 2.426 1.00 90.44 91 GLY A O 1
ATOM 747 N N . LEU A 1 92 ? 2.913 -1.693 4.631 1.00 91.25 92 LEU A N 1
ATOM 748 C CA . LEU A 1 92 ? 3.670 -2.950 4.598 1.00 91.25 92 LEU A CA 1
ATOM 749 C C . LEU A 1 92 ? 3.000 -4.007 3.715 1.00 91.25 92 LEU A C 1
ATOM 751 O O . LEU A 1 92 ? 3.670 -4.662 2.922 1.00 91.25 92 LEU A O 1
ATOM 755 N N . THR A 1 93 ? 1.681 -4.160 3.844 1.00 90.38 93 THR A N 1
ATOM 756 C CA . THR A 1 93 ? 0.920 -5.178 3.108 1.00 90.38 93 THR A CA 1
ATOM 757 C C . THR A 1 93 ? 0.899 -4.869 1.618 1.00 90.38 93 THR A C 1
ATOM 759 O O . THR A 1 93 ? 1.159 -5.755 0.816 1.00 90.38 93 THR A O 1
ATOM 762 N N . LEU A 1 94 ? 0.640 -3.615 1.238 1.00 86.50 94 LEU A N 1
ATOM 763 C CA . LEU A 1 94 ? 0.628 -3.223 -0.168 1.00 86.50 94 LEU A CA 1
ATOM 764 C C . LEU A 1 94 ? 2.016 -3.319 -0.786 1.00 86.50 94 LEU A C 1
ATOM 766 O O . LEU A 1 94 ? 2.152 -3.946 -1.822 1.00 86.50 94 LEU A O 1
ATOM 770 N N . VAL A 1 95 ? 3.059 -2.781 -0.153 1.00 84.31 95 VAL A N 1
ATOM 771 C CA . VAL A 1 95 ? 4.414 -2.904 -0.712 1.00 84.31 95 VAL A CA 1
ATOM 772 C C . VAL A 1 95 ? 4.800 -4.376 -0.860 1.00 84.31 95 VAL A C 1
ATOM 774 O O . VAL A 1 95 ? 5.270 -4.770 -1.917 1.00 84.31 95 VAL A O 1
ATOM 777 N N . GLY A 1 96 ? 4.549 -5.208 0.153 1.00 83.50 96 GLY A N 1
ATOM 778 C CA . GLY A 1 96 ? 4.929 -6.621 0.119 1.00 83.50 96 GLY A CA 1
ATOM 779 C C . GLY A 1 96 ? 4.174 -7.481 -0.901 1.00 83.50 96 GLY A C 1
ATOM 780 O O . GLY A 1 96 ? 4.678 -8.537 -1.273 1.00 83.50 96 GLY A O 1
ATOM 781 N N . LEU A 1 97 ? 2.983 -7.063 -1.344 1.00 88.69 97 LEU A N 1
ATOM 782 C CA . LEU A 1 97 ? 2.115 -7.858 -2.224 1.00 88.69 97 LEU A CA 1
ATOM 783 C C . LEU A 1 97 ? 2.121 -7.411 -3.694 1.00 88.69 97 LEU A C 1
ATOM 785 O O . LEU A 1 97 ? 1.513 -8.090 -4.516 1.00 88.69 97 LEU A O 1
ATOM 789 N N . GLN A 1 98 ? 2.760 -6.290 -4.030 1.00 92.75 98 GLN A N 1
ATOM 790 C CA . GLN A 1 98 ? 2.761 -5.719 -5.386 1.00 92.75 98 GLN A CA 1
ATOM 791 C C . GLN A 1 98 ? 4.004 -6.178 -6.154 1.00 92.75 98 GLN A C 1
ATOM 793 O O . GLN A 1 98 ? 4.978 -5.434 -6.306 1.00 92.75 98 GLN A O 1
ATOM 798 N N . ARG A 1 99 ? 4.005 -7.446 -6.579 1.00 93.25 99 ARG A N 1
ATOM 799 C CA . ARG A 1 99 ? 5.177 -8.086 -7.187 1.00 93.25 99 ARG A CA 1
ATOM 800 C C . ARG A 1 99 ? 5.538 -7.442 -8.523 1.00 93.25 99 ARG A C 1
ATOM 802 O O . ARG A 1 99 ? 6.700 -7.089 -8.710 1.00 93.25 99 ARG A O 1
ATOM 809 N N . ASN A 1 100 ? 4.560 -7.227 -9.405 1.00 92.38 100 ASN A N 1
ATOM 810 C CA . ASN A 1 100 ? 4.810 -6.654 -10.732 1.00 92.38 100 ASN A CA 1
ATOM 811 C C . ASN A 1 100 ? 5.401 -5.246 -10.620 1.00 92.38 100 ASN A C 1
ATOM 813 O O . ASN A 1 100 ? 6.317 -4.883 -11.358 1.00 92.38 100 ASN A O 1
ATOM 817 N N . LEU A 1 101 ? 4.920 -4.461 -9.653 1.00 92.69 101 LEU A N 1
ATOM 818 C CA . LEU A 1 101 ? 5.464 -3.137 -9.373 1.00 92.69 101 LEU A CA 1
ATOM 819 C C . LEU A 1 101 ? 6.917 -3.200 -8.885 1.00 92.69 101 LEU A C 1
ATOM 821 O O . LEU A 1 101 ? 7.754 -2.438 -9.369 1.00 92.69 101 LEU A O 1
ATOM 825 N N . ILE A 1 102 ? 7.219 -4.094 -7.938 1.00 93.25 102 ILE A N 1
ATOM 826 C CA . ILE A 1 102 ? 8.575 -4.264 -7.396 1.00 93.25 102 ILE A CA 1
ATOM 827 C C . ILE A 1 102 ? 9.549 -4.688 -8.494 1.00 93.25 102 ILE A C 1
ATOM 829 O O . ILE A 1 102 ? 10.637 -4.121 -8.591 1.00 93.25 102 ILE A O 1
ATOM 833 N N . ASP A 1 103 ? 9.171 -5.662 -9.316 1.00 94.00 103 ASP A N 1
ATOM 834 C CA . ASP A 1 103 ? 10.049 -6.197 -10.354 1.00 94.00 103 ASP A CA 1
ATOM 835 C C . ASP A 1 103 ? 10.343 -5.119 -11.414 1.00 94.00 103 ASP A C 1
ATOM 837 O O . ASP A 1 103 ? 11.506 -4.882 -11.752 1.00 94.00 103 ASP A O 1
ATOM 841 N N . LYS A 1 104 ? 9.331 -4.342 -11.830 1.00 93.31 104 LYS A N 1
ATOM 842 C CA . LYS A 1 104 ? 9.522 -3.184 -12.723 1.00 93.31 104 LYS A CA 1
ATOM 843 C C . LYS A 1 104 ? 10.386 -2.085 -12.099 1.00 93.31 104 LYS A C 1
ATOM 845 O O . LYS A 1 104 ? 11.200 -1.487 -12.801 1.00 93.31 104 LYS A O 1
ATOM 850 N N . LEU A 1 105 ? 10.240 -1.820 -10.797 1.00 92.69 105 LEU A N 1
ATOM 851 C CA . LEU A 1 105 ? 11.087 -0.860 -10.081 1.00 92.69 105 LEU A CA 1
ATOM 852 C C . LEU A 1 105 ? 12.555 -1.303 -10.070 1.00 92.69 105 LEU A C 1
ATOM 854 O O . LEU A 1 105 ? 13.420 -0.494 -10.395 1.00 92.69 105 LEU A O 1
ATOM 858 N N . LYS A 1 106 ? 12.833 -2.578 -9.771 1.00 92.94 106 LYS A N 1
ATOM 859 C CA . LYS A 1 106 ? 14.197 -3.137 -9.810 1.00 92.94 106 LYS A CA 1
ATOM 860 C C . LYS A 1 106 ? 14.818 -3.049 -11.199 1.00 92.94 106 LYS A C 1
ATOM 862 O O . LYS A 1 106 ? 15.989 -2.708 -11.336 1.00 92.94 106 LYS A O 1
ATOM 867 N N . TYR A 1 107 ? 14.027 -3.311 -12.237 1.00 92.75 107 TYR A N 1
ATOM 868 C CA . TYR A 1 107 ? 14.483 -3.196 -13.619 1.00 92.75 107 TYR A CA 1
ATOM 869 C C . TYR A 1 107 ? 14.939 -1.778 -13.963 1.00 92.75 107 TYR A C 1
ATOM 871 O O . TYR A 1 107 ? 16.034 -1.594 -14.495 1.00 92.75 107 TYR A O 1
ATOM 879 N N . ILE A 1 108 ? 14.152 -0.755 -13.612 1.00 9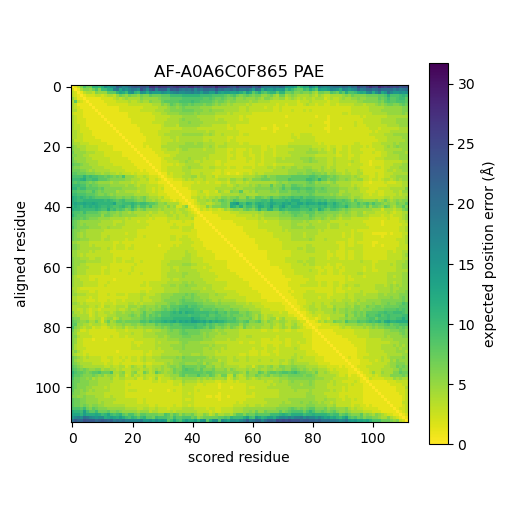1.31 108 ILE A N 1
ATOM 880 C CA . ILE A 1 108 ? 14.523 0.634 -13.924 1.00 91.31 108 ILE A CA 1
ATOM 881 C C . ILE A 1 108 ? 15.675 1.166 -13.059 1.00 91.31 108 ILE A C 1
ATOM 883 O O . ILE A 1 108 ? 16.339 2.118 -13.469 1.00 91.31 108 ILE A O 1
ATOM 887 N N . THR A 1 109 ? 15.924 0.580 -11.882 1.00 91.75 109 THR A N 1
ATOM 888 C CA . THR A 1 109 ? 17.073 0.928 -11.028 1.00 91.75 109 THR A CA 1
ATOM 889 C C . THR A 1 109 ? 18.337 0.135 -11.366 1.00 91.75 109 THR A C 1
ATOM 891 O O . THR A 1 109 ? 19.399 0.454 -10.835 1.00 91.75 109 THR A O 1
ATOM 894 N N . GLY A 1 110 ? 18.256 -0.849 -12.271 1.00 87.31 110 GLY A N 1
ATOM 895 C CA . GLY A 1 110 ? 19.383 -1.711 -12.640 1.00 87.31 110 GLY A CA 1
ATOM 896 C C . GLY A 1 110 ? 19.719 -2.775 -11.590 1.00 87.31 110 GLY A C 1
ATOM 897 O O . GLY A 1 110 ? 20.839 -3.276 -11.570 1.00 87.31 110 GLY A O 1
ATOM 898 N N . GLU A 1 111 ? 18.768 -3.099 -10.713 1.00 82.06 111 GLU A N 1
ATOM 899 C CA . GLU A 1 111 ? 18.874 -4.141 -9.678 1.00 82.06 111 GLU A CA 1
ATOM 900 C C . GLU A 1 111 ? 18.243 -5.480 -10.109 1.00 82.06 111 GLU A C 1
ATOM 902 O O . GLU A 1 111 ? 18.055 -6.369 -9.275 1.00 82.06 111 GLU A O 1
ATOM 907 N N . TYR A 1 112 ? 17.869 -5.599 -11.387 1.00 66.81 112 TYR A N 1
ATOM 908 C CA . TYR A 1 112 ? 17.268 -6.792 -11.988 1.00 66.81 112 TYR A CA 1
ATOM 909 C C . TYR A 1 112 ? 18.324 -7.734 -12.569 1.00 66.81 112 TYR A C 1
ATOM 911 O O . TYR A 1 112 ? 19.228 -7.233 -13.278 1.00 66.81 112 TYR A O 1
#

pLDDT: mean 91.22, std 4.7, range [63.56, 95.94]

Radius of gyration: 17.0 Å; Cα contacts (8 Å, |Δi|>4): 65; chains: 1; bounding box: 40×19×52 Å